Protein AF-A0A2N0QD27-F1 (afdb_monomer)

Foldseek 3Di:
DVVCVVPHPAAEWAWPDWDQALPDPNSHGDTDTDDDDFDQQVVVCVVVPHPPAVCCVVVVVVPDPPPVDPPPPAPDPVRVVVVVVVVVVCVVPDDPDDFPFDKDQQQPDSRQWGDDPDIHGYDSPRIDTDGVVVVVCPPVRD

Solvent-accessible surface area (backbone atoms only — not comparable to full-atom values): 8828 Å² total; per-residue (Å²): 104,69,67,52,57,74,74,44,92,61,43,57,61,56,75,78,49,72,42,88,49,53,85,53,98,83,54,50,56,50,74,42,58,51,86,77,79,54,42,38,41,60,63,46,47,72,73,69,50,81,69,60,49,65,60,47,68,60,50,56,69,73,72,54,97,67,73,86,71,72,81,60,102,44,99,39,74,68,51,49,53,50,53,50,53,52,50,53,49,45,55,73,73,52,77,80,72,74,81,67,71,38,86,40,50,67,52,72,46,51,74,30,29,30,46,49,102,54,73,32,52,52,71,63,57,71,46,44,77,38,47,71,73,60,54,72,59,55,58,77,91,108

Structure (mmCIF, N/CA/C/O backbone):
data_AF-A0A2N0QD27-F1
#
_entry.id   AF-A0A2N0QD27-F1
#
loop_
_atom_site.group_PDB
_atom_site.id
_atom_site.type_symbol
_atom_site.label_atom_id
_atom_site.label_alt_id
_atom_site.label_comp_id
_atom_site.label_asym_id
_atom_site.label_entity_id
_atom_site.label_seq_id
_atom_site.pdbx_PDB_ins_code
_atom_site.Cartn_x
_atom_site.Cartn_y
_atom_site.Cartn_z
_atom_site.occupancy
_atom_site.B_iso_or_equiv
_atom_site.auth_seq_id
_atom_site.auth_comp_id
_atom_site.auth_asym_id
_atom_site.auth_atom_id
_atom_site.pdbx_PDB_model_num
ATOM 1 N N . MET A 1 1 ? 7.777 -1.233 -2.189 1.00 88.44 1 MET A N 1
ATOM 2 C CA . MET A 1 1 ? 6.901 -2.199 -1.474 1.00 88.44 1 MET A CA 1
ATOM 3 C C . MET A 1 1 ? 7.631 -3.432 -0.919 1.00 88.44 1 MET A C 1
ATOM 5 O O . MET A 1 1 ? 7.181 -3.958 0.089 1.00 88.44 1 MET A O 1
ATOM 9 N N . LYS A 1 2 ? 8.786 -3.859 -1.469 1.00 90.50 2 LYS A N 1
ATOM 10 C CA . LYS A 1 2 ? 9.563 -5.026 -0.982 1.00 90.50 2 LYS A CA 1
ATOM 11 C C . LYS A 1 2 ? 9.813 -5.056 0.535 1.00 90.50 2 LYS A C 1
ATOM 13 O O . LYS A 1 2 ? 9.625 -6.093 1.159 1.00 90.50 2 LYS A O 1
ATOM 18 N N . TYR A 1 3 ? 10.171 -3.918 1.134 1.00 90.06 3 TYR A N 1
ATOM 19 C CA . TYR A 1 3 ? 10.370 -3.815 2.585 1.00 90.06 3 TYR A CA 1
ATOM 20 C C . TYR A 1 3 ? 9.113 -4.199 3.382 1.00 90.06 3 TYR A C 1
ATOM 22 O O . TYR A 1 3 ? 9.213 -4.949 4.348 1.00 90.06 3 TYR A O 1
ATOM 30 N N . VAL A 1 4 ? 7.932 -3.736 2.960 1.00 90.38 4 VAL A N 1
ATOM 31 C CA . VAL A 1 4 ? 6.655 -4.038 3.629 1.00 90.38 4 VAL A CA 1
ATOM 32 C C . VAL A 1 4 ? 6.369 -5.535 3.576 1.00 90.38 4 VAL A C 1
ATOM 34 O O . VAL A 1 4 ? 6.105 -6.133 4.616 1.00 90.38 4 VAL A O 1
ATOM 37 N N . ALA A 1 5 ? 6.502 -6.144 2.394 1.00 91.31 5 ALA A N 1
ATOM 38 C CA . ALA A 1 5 ? 6.259 -7.572 2.192 1.00 91.31 5 ALA A CA 1
ATOM 39 C C . ALA A 1 5 ? 7.204 -8.463 3.022 1.00 91.31 5 ALA A C 1
ATOM 41 O O . ALA A 1 5 ? 6.820 -9.539 3.460 1.00 91.31 5 ALA A O 1
ATOM 42 N N . GLN A 1 6 ? 8.444 -8.017 3.248 1.00 92.88 6 GLN A N 1
ATOM 43 C CA . GLN A 1 6 ? 9.450 -8.774 4.002 1.00 92.88 6 GLN A CA 1
ATOM 44 C C . GLN A 1 6 ? 9.342 -8.616 5.522 1.00 92.88 6 GLN A C 1
ATOM 46 O O . GLN A 1 6 ? 9.833 -9.473 6.252 1.00 92.88 6 GLN A O 1
ATOM 51 N N . ASN A 1 7 ? 8.753 -7.520 6.006 1.00 89.44 7 ASN A N 1
ATOM 52 C CA . ASN A 1 7 ? 8.766 -7.163 7.430 1.00 89.44 7 ASN A CA 1
ATOM 53 C C . ASN A 1 7 ? 7.369 -7.136 8.064 1.00 89.44 7 ASN A C 1
ATOM 55 O O . ASN A 1 7 ? 7.239 -6.837 9.250 1.00 89.44 7 ASN A O 1
ATOM 59 N N . THR A 1 8 ? 6.319 -7.420 7.295 1.00 86.00 8 THR A N 1
ATOM 60 C CA . THR A 1 8 ? 4.933 -7.424 7.770 1.00 86.00 8 THR A CA 1
ATOM 61 C C . THR A 1 8 ? 4.144 -8.542 7.093 1.00 86.00 8 THR A C 1
ATOM 63 O O . THR A 1 8 ? 4.557 -9.072 6.067 1.00 86.00 8 THR A O 1
ATOM 66 N N . SER A 1 9 ? 2.977 -8.873 7.641 1.00 86.94 9 SER A N 1
ATOM 67 C CA . SER A 1 9 ? 1.987 -9.737 6.987 1.00 86.94 9 SER A CA 1
ATOM 68 C C . SER A 1 9 ? 1.029 -8.969 6.063 1.00 86.94 9 SER A C 1
ATOM 70 O O . SER A 1 9 ? 0.079 -9.558 5.549 1.00 86.94 9 SER A O 1
ATOM 72 N N . ILE A 1 10 ? 1.237 -7.660 5.868 1.00 87.12 10 ILE A N 1
ATOM 73 C CA . ILE A 1 10 ? 0.379 -6.830 5.018 1.00 87.12 10 ILE A CA 1
ATOM 74 C C . ILE A 1 10 ? 0.535 -7.281 3.568 1.00 87.12 10 ILE A C 1
ATOM 76 O O . ILE A 1 10 ? 1.644 -7.324 3.029 1.00 87.12 10 ILE A O 1
ATOM 80 N N . ARG A 1 11 ? -0.593 -7.563 2.913 1.00 91.44 11 ARG A N 1
ATOM 81 C CA . ARG A 1 11 ? -0.612 -7.899 1.496 1.00 91.44 11 ARG A CA 1
ATOM 82 C C . ARG A 1 11 ? -0.393 -6.645 0.649 1.00 91.44 11 ARG A C 1
ATOM 84 O O . ARG A 1 11 ? -1.217 -5.734 0.653 1.00 91.44 11 ARG A O 1
ATOM 91 N N . VAL A 1 12 ? 0.715 -6.630 -0.087 1.00 94.38 12 VAL A N 1
ATOM 92 C CA . VAL A 1 12 ? 1.088 -5.588 -1.059 1.00 94.38 12 VAL A CA 1
ATOM 93 C C . VAL A 1 12 ? 1.447 -6.237 -2.401 1.00 94.38 12 VAL A C 1
ATOM 95 O O . VAL A 1 12 ? 1.852 -7.402 -2.378 1.00 94.38 12 VAL A O 1
ATOM 98 N N . PRO A 1 13 ? 1.322 -5.538 -3.544 1.00 94.81 13 PRO A N 1
ATOM 99 C CA . PRO A 1 13 ? 1.688 -6.082 -4.851 1.00 94.81 13 PRO A CA 1
ATOM 100 C C . PRO A 1 13 ? 3.161 -6.495 -4.930 1.00 94.81 13 PRO A C 1
ATOM 102 O O . PRO A 1 13 ? 4.046 -5.767 -4.462 1.00 94.81 13 PRO A O 1
ATOM 105 N N . GLU A 1 14 ? 3.437 -7.633 -5.569 1.00 95.31 14 GLU A N 1
ATOM 106 C CA . GLU A 1 14 ? 4.788 -7.944 -6.037 1.00 95.31 14 GLU A CA 1
ATOM 107 C C . GLU A 1 14 ? 5.171 -6.995 -7.180 1.00 95.31 14 GLU A C 1
ATOM 109 O O . GLU A 1 14 ? 4.359 -6.715 -8.056 1.00 95.31 14 GLU A O 1
ATOM 114 N N . VAL A 1 15 ? 6.398 -6.471 -7.173 1.00 95.19 15 VAL A N 1
ATOM 115 C CA . VAL A 1 15 ? 6.903 -5.613 -8.255 1.00 95.19 15 VAL A CA 1
ATOM 116 C C . VAL A 1 15 ? 7.701 -6.485 -9.214 1.00 95.19 15 VAL A C 1
ATOM 118 O O . VAL A 1 15 ? 8.705 -7.062 -8.799 1.00 95.19 15 VAL A O 1
ATOM 121 N N . TYR A 1 16 ? 7.259 -6.569 -10.468 1.00 95.81 16 TYR A N 1
ATOM 122 C CA . TYR A 1 16 ? 7.917 -7.353 -11.514 1.00 95.81 16 TYR A CA 1
ATOM 123 C C . TYR A 1 16 ? 9.042 -6.567 -12.183 1.00 95.81 16 TYR A C 1
ATOM 125 O O . TYR A 1 16 ? 10.124 -7.110 -12.385 1.00 95.81 16 TYR A O 1
ATOM 133 N N . ASP A 1 17 ? 8.796 -5.292 -12.490 1.00 95.75 17 ASP A N 1
ATOM 134 C CA . ASP A 1 17 ? 9.784 -4.389 -13.080 1.00 95.75 17 ASP A CA 1
ATOM 135 C C . ASP A 1 17 ? 9.410 -2.927 -12.803 1.00 95.75 17 ASP A C 1
ATOM 137 O O . ASP A 1 17 ? 8.253 -2.627 -12.501 1.00 95.75 17 ASP A O 1
ATOM 141 N N . TRP A 1 18 ? 10.366 -2.008 -12.871 1.00 95.00 18 TRP A N 1
ATOM 142 C CA . TRP A 1 18 ? 10.110 -0.573 -12.757 1.00 95.00 18 TRP A CA 1
ATOM 143 C C . TRP A 1 18 ? 11.278 0.246 -13.306 1.00 95.00 18 TRP A C 1
ATOM 145 O O . TRP A 1 18 ? 12.437 -0.141 -13.178 1.00 95.00 18 TRP A O 1
ATOM 155 N N . ASP A 1 19 ? 10.967 1.425 -13.837 1.00 96.56 19 ASP A N 1
ATOM 156 C CA . ASP A 1 19 ? 11.955 2.438 -14.195 1.00 96.56 19 ASP A CA 1
ATOM 157 C C . ASP A 1 19 ? 11.401 3.827 -13.859 1.00 96.56 19 ASP A C 1
ATOM 159 O O . ASP A 1 19 ? 10.294 4.184 -14.264 1.00 96.56 19 ASP A O 1
ATOM 163 N N . SER A 1 20 ? 12.152 4.613 -13.091 1.00 94.44 20 SER A N 1
ATOM 164 C CA . SER A 1 20 ? 11.777 5.984 -12.734 1.00 94.44 20 SER A CA 1
ATOM 165 C C . SER A 1 20 ? 12.187 7.024 -13.776 1.00 94.44 20 SER A C 1
ATOM 167 O O . SER A 1 20 ? 11.748 8.169 -13.687 1.00 94.44 20 SER A O 1
ATOM 169 N N . GLU A 1 21 ? 13.027 6.655 -14.740 1.00 95.06 21 GLU A N 1
ATOM 170 C CA . GLU A 1 21 ? 13.541 7.544 -15.772 1.00 95.06 21 GLU A CA 1
ATOM 171 C C . GLU A 1 21 ? 12.703 7.461 -17.051 1.00 95.06 21 GLU A C 1
ATOM 173 O O . GLU A 1 21 ? 12.062 6.461 -17.355 1.00 95.06 21 GLU A O 1
ATOM 178 N N . ALA A 1 22 ? 12.751 8.513 -17.870 1.00 93.88 22 ALA A N 1
ATOM 179 C CA . ALA A 1 22 ? 12.164 8.501 -19.216 1.00 93.88 22 ALA A CA 1
ATOM 180 C C . ALA A 1 22 ? 13.131 7.943 -20.284 1.00 93.88 22 ALA A C 1
ATOM 182 O O . ALA A 1 22 ? 12.868 8.026 -21.484 1.00 93.88 22 ALA A O 1
ATOM 183 N N . GLN A 1 23 ? 14.278 7.401 -19.862 1.00 95.31 23 GLN A N 1
ATOM 184 C CA . GLN A 1 23 ? 15.347 6.911 -20.739 1.00 95.31 23 GLN A CA 1
ATOM 185 C C . GLN A 1 23 ? 15.214 5.413 -21.071 1.00 95.31 23 GLN A C 1
ATOM 187 O O . GLN A 1 23 ? 16.136 4.832 -21.633 1.00 95.31 23 GLN A O 1
ATOM 192 N N . ASN A 1 24 ? 14.062 4.800 -20.795 1.00 93.00 24 ASN A N 1
ATOM 193 C CA . ASN A 1 24 ? 13.727 3.436 -21.215 1.00 93.00 24 ASN A CA 1
ATOM 194 C C . ASN A 1 24 ? 13.151 3.362 -22.639 1.00 93.00 24 ASN A C 1
ATOM 196 O O . ASN A 1 24 ? 12.975 4.373 -23.328 1.00 93.00 24 ASN A O 1
ATOM 200 N N . ASP A 1 25 ? 12.847 2.147 -23.092 1.00 95.56 25 ASP A N 1
ATOM 201 C CA . ASP A 1 25 ? 12.307 1.870 -24.426 1.00 95.56 25 ASP A CA 1
ATOM 202 C C . ASP A 1 25 ? 10.913 2.474 -24.659 1.00 95.56 25 ASP A C 1
ATOM 204 O O . ASP A 1 2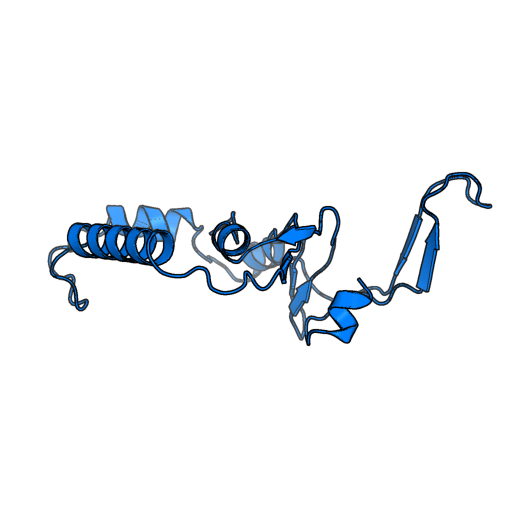5 ? 10.594 2.849 -25.787 1.00 95.56 25 ASP A O 1
ATOM 208 N N . ILE A 1 26 ? 10.112 2.647 -23.600 1.00 94.81 26 ILE A N 1
ATOM 209 C CA . ILE A 1 26 ? 8.752 3.209 -23.673 1.00 94.81 26 ILE A CA 1
ATOM 210 C C . ILE A 1 26 ? 8.698 4.728 -23.439 1.00 94.81 26 ILE A C 1
ATOM 212 O O . ILE A 1 26 ? 7.634 5.332 -23.562 1.00 94.81 26 ILE A O 1
ATOM 216 N N . LYS A 1 27 ? 9.845 5.356 -23.145 1.00 96.75 27 LYS A N 1
ATOM 217 C CA . LYS A 1 27 ? 10.034 6.808 -22.968 1.00 96.75 27 LYS A CA 1
ATOM 218 C C . LYS A 1 27 ? 9.177 7.445 -21.867 1.00 96.75 27 LYS A C 1
ATOM 220 O O . LYS A 1 27 ? 8.930 8.650 -21.900 1.00 96.75 27 LYS A O 1
ATOM 225 N N . ILE A 1 28 ? 8.750 6.661 -20.878 1.00 96.12 28 ILE A N 1
ATOM 226 C CA . ILE A 1 28 ? 7.967 7.134 -19.731 1.00 96.12 28 ILE A CA 1
ATOM 227 C C . ILE A 1 28 ? 8.334 6.337 -18.469 1.00 96.12 28 ILE A C 1
ATOM 229 O O . ILE A 1 28 ? 8.584 5.134 -18.579 1.00 96.12 28 ILE A O 1
ATOM 233 N N . PRO A 1 29 ? 8.374 6.962 -17.277 1.00 96.44 29 PRO A N 1
ATOM 234 C CA . PRO A 1 29 ? 8.514 6.231 -16.023 1.00 96.44 29 PRO A CA 1
ATOM 235 C C . PRO A 1 29 ? 7.364 5.244 -15.817 1.00 96.44 29 PRO A C 1
ATOM 237 O O . PRO A 1 29 ? 6.208 5.555 -16.116 1.00 96.44 29 PRO A O 1
ATOM 240 N N . TYR A 1 30 ? 7.665 4.066 -15.281 1.00 95.06 30 TYR A N 1
ATOM 241 C CA . TYR A 1 30 ? 6.677 3.022 -15.054 1.00 95.06 30 TYR A CA 1
ATOM 242 C C . TYR A 1 30 ? 7.012 2.149 -13.847 1.00 95.06 30 TYR A C 1
ATOM 244 O O . TYR A 1 30 ? 8.146 2.055 -13.381 1.00 95.06 30 TYR A O 1
ATOM 252 N N . ILE A 1 31 ? 5.986 1.454 -13.373 1.00 95.19 31 ILE A N 1
ATOM 253 C CA . ILE A 1 31 ? 6.110 0.332 -12.456 1.00 95.19 31 ILE A CA 1
ATOM 254 C C . ILE A 1 31 ? 5.131 -0.747 -12.906 1.00 95.19 31 ILE A C 1
ATOM 256 O O . ILE A 1 31 ? 3.938 -0.496 -13.075 1.00 95.19 31 ILE A O 1
ATOM 260 N N . LEU A 1 32 ? 5.651 -1.946 -13.124 1.00 95.19 32 LEU A N 1
ATOM 261 C CA . LEU A 1 32 ? 4.889 -3.140 -13.431 1.00 95.19 32 LEU A CA 1
ATOM 262 C C . LEU A 1 32 ? 4.804 -3.990 -12.166 1.00 95.19 32 LEU A C 1
ATOM 264 O O . LEU A 1 32 ? 5.816 -4.384 -11.585 1.00 95.19 32 LEU A O 1
ATOM 268 N N . MET A 1 33 ? 3.584 -4.269 -11.729 1.00 96.50 33 MET A N 1
ATOM 269 C CA . MET A 1 33 ? 3.330 -4.968 -10.477 1.00 96.50 33 MET A CA 1
ATOM 270 C C . MET A 1 33 ? 2.157 -5.935 -10.608 1.00 96.50 33 MET A C 1
ATOM 272 O O . MET A 1 33 ? 1.347 -5.836 -11.529 1.00 96.50 33 MET A O 1
ATOM 276 N N . GLU A 1 34 ? 2.078 -6.862 -9.664 1.00 96.31 34 GLU A N 1
ATOM 277 C CA . GLU A 1 34 ? 0.994 -7.818 -9.532 1.00 96.31 34 GLU A CA 1
ATOM 278 C C . GLU A 1 34 ? -0.369 -7.124 -9.436 1.00 96.31 34 GLU A C 1
ATOM 280 O O . GLU A 1 34 ? -0.564 -6.176 -8.670 1.00 96.31 34 GLU A O 1
ATOM 285 N N . TYR A 1 35 ? -1.344 -7.654 -10.169 1.00 94.88 35 TYR A N 1
ATOM 286 C CA . TYR A 1 35 ? -2.737 -7.282 -9.984 1.00 94.88 35 TYR A CA 1
ATOM 287 C C . TYR A 1 35 ? -3.296 -7.944 -8.721 1.00 94.88 35 TYR A C 1
ATOM 289 O O . TYR A 1 35 ? -3.376 -9.170 -8.634 1.00 94.88 35 TYR A O 1
ATOM 297 N N . LEU A 1 36 ? -3.726 -7.131 -7.757 1.00 93.00 36 LEU A N 1
ATOM 298 C CA . LEU A 1 36 ? -4.419 -7.624 -6.572 1.00 93.00 36 LEU A CA 1
ATOM 299 C C . LEU A 1 36 ? -5.935 -7.604 -6.795 1.00 93.00 36 LEU A C 1
ATOM 301 O O . LEU A 1 36 ? -6.483 -6.534 -7.067 1.00 93.00 36 LEU A O 1
ATOM 305 N N . PRO A 1 37 ? -6.632 -8.748 -6.659 1.00 92.00 37 PRO A N 1
ATOM 306 C C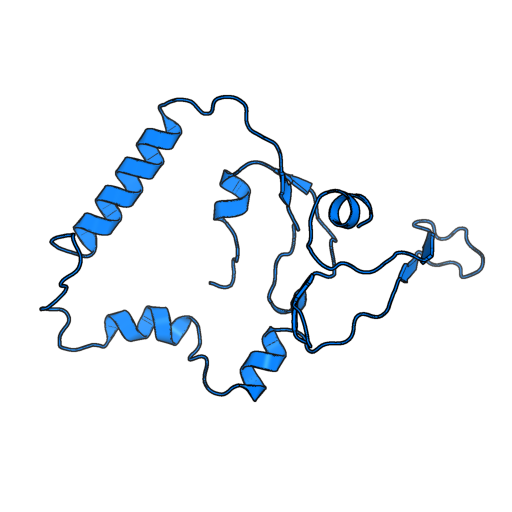A . PRO A 1 37 ? -8.081 -8.782 -6.777 1.00 92.00 37 PRO A CA 1
ATOM 307 C C . PRO A 1 37 ? -8.736 -8.132 -5.552 1.00 92.00 37 PRO A C 1
ATOM 309 O O . PRO A 1 37 ? -8.297 -8.329 -4.418 1.00 92.00 37 PRO A O 1
ATOM 312 N N . GLY A 1 38 ? -9.824 -7.402 -5.776 1.00 90.00 38 GLY A N 1
ATOM 313 C CA . GLY A 1 38 ? -10.626 -6.792 -4.720 1.00 90.00 38 GLY A CA 1
ATOM 314 C C . GLY A 1 38 ? -11.304 -5.504 -5.174 1.00 90.00 38 GLY A C 1
ATOM 315 O O . GLY A 1 38 ? -11.009 -4.967 -6.243 1.00 90.00 38 GLY A O 1
ATOM 316 N N . THR A 1 39 ? -12.199 -5.007 -4.331 1.00 90.19 39 THR A N 1
ATOM 317 C CA . THR A 1 39 ? -12.897 -3.731 -4.500 1.00 90.19 39 THR A CA 1
ATOM 318 C C . THR A 1 39 ? -12.271 -2.702 -3.565 1.00 90.19 39 THR A C 1
ATOM 320 O O . THR A 1 39 ? -11.955 -3.018 -2.421 1.00 90.19 39 THR A O 1
ATOM 323 N N . GLN A 1 40 ? -12.064 -1.469 -4.029 1.00 87.50 40 GLN A N 1
ATOM 324 C CA . GLN A 1 40 ? -11.592 -0.386 -3.156 1.00 87.50 40 GLN A CA 1
ATOM 325 C C . GLN A 1 40 ? -12.574 -0.178 -1.999 1.00 87.50 40 GLN A C 1
ATOM 327 O O . GLN A 1 40 ? -13.784 -0.174 -2.230 1.00 87.50 40 GLN A O 1
ATOM 332 N N . LEU A 1 41 ? -12.072 0.011 -0.777 1.00 84.12 41 LEU A N 1
ATOM 333 C CA . LEU A 1 41 ? -12.905 0.073 0.426 1.00 84.12 41 LEU A CA 1
ATOM 334 C C . LEU A 1 41 ? -13.998 1.144 0.316 1.00 84.12 41 LEU A C 1
ATOM 336 O O . LEU A 1 41 ? -15.141 0.856 0.660 1.00 84.12 41 LEU A O 1
ATOM 340 N N . HIS A 1 42 ? -13.692 2.315 -0.255 1.00 78.25 42 HIS A N 1
ATOM 341 C CA . HIS A 1 42 ? -14.699 3.367 -0.438 1.00 78.25 42 HIS A CA 1
ATOM 342 C C . HIS A 1 42 ? -15.892 2.925 -1.298 1.00 78.25 42 HIS A C 1
ATOM 344 O O . HIS A 1 42 ? -17.019 3.319 -1.030 1.00 78.25 42 HIS A O 1
ATOM 350 N N . LYS A 1 43 ? -15.669 2.065 -2.301 1.00 80.25 43 LYS A N 1
ATOM 351 C CA . LYS A 1 43 ? -16.740 1.526 -3.159 1.00 80.25 43 LYS A CA 1
ATO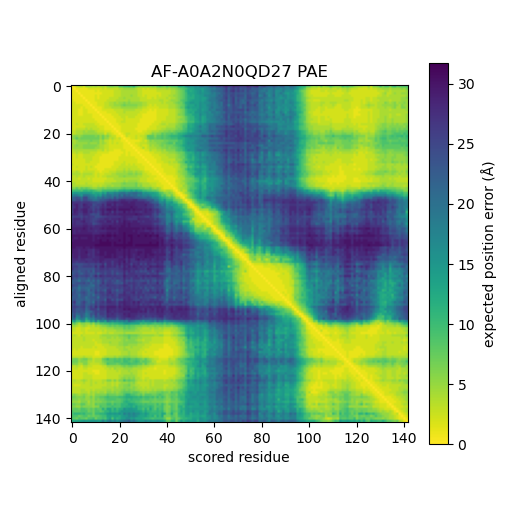M 352 C C . LYS A 1 43 ? -17.512 0.416 -2.462 1.00 80.25 43 LYS A C 1
ATOM 354 O O . LYS A 1 43 ? -18.704 0.254 -2.689 1.00 80.25 43 LYS A O 1
ATOM 359 N N . ALA A 1 44 ? -16.842 -0.347 -1.599 1.00 77.00 44 ALA A N 1
ATOM 360 C CA . ALA A 1 44 ? -17.504 -1.369 -0.799 1.00 77.00 44 ALA A CA 1
ATOM 361 C C . ALA A 1 44 ? -18.504 -0.749 0.195 1.00 77.00 44 ALA A C 1
ATOM 363 O O . ALA A 1 44 ? -19.504 -1.387 0.517 1.00 77.00 44 ALA A O 1
ATOM 364 N N . TYR A 1 45 ? -18.294 0.496 0.646 1.00 65.69 45 TYR A N 1
ATOM 365 C CA . TYR A 1 45 ? -19.282 1.207 1.466 1.00 65.69 45 TYR A CA 1
ATOM 366 C C . TYR A 1 45 ? -20.638 1.359 0.771 1.00 65.69 45 TYR A C 1
ATOM 368 O O . TYR A 1 45 ? -21.670 1.206 1.429 1.00 65.69 45 TYR A O 1
ATOM 376 N N . ASP A 1 46 ? -20.641 1.574 -0.546 1.00 59.78 46 ASP A N 1
ATOM 377 C CA . ASP A 1 46 ? -21.869 1.696 -1.334 1.00 59.78 46 ASP A CA 1
ATOM 378 C C . ASP A 1 46 ? -22.626 0.359 -1.433 1.00 59.78 46 ASP A C 1
ATOM 380 O O . ASP A 1 46 ? -23.857 0.337 -1.452 1.00 59.78 46 ASP A O 1
ATOM 384 N N . GLU A 1 47 ? -21.902 -0.767 -1.454 1.00 55.66 47 GLU A N 1
ATOM 385 C CA . GLU A 1 47 ? -22.470 -2.118 -1.580 1.00 55.66 47 GLU A CA 1
ATOM 386 C C . GLU A 1 47 ? -22.950 -2.705 -0.246 1.00 55.66 47 GLU A C 1
ATOM 388 O O . GLU A 1 47 ? -23.917 -3.468 -0.212 1.00 55.66 47 GLU A O 1
ATOM 393 N N . ILE A 1 48 ? -22.290 -2.363 0.864 1.00 55.19 48 ILE A N 1
ATOM 394 C CA . ILE A 1 48 ? -22.598 -2.928 2.185 1.00 55.19 48 ILE A CA 1
ATOM 395 C C . ILE A 1 48 ? -23.878 -2.307 2.778 1.00 55.19 48 ILE A C 1
ATOM 397 O O . ILE A 1 48 ? -24.545 -2.952 3.589 1.00 55.19 48 ILE A O 1
ATOM 401 N N . GLY A 1 49 ? -24.283 -1.108 2.336 1.00 47.12 49 GLY A N 1
ATOM 402 C CA . GLY A 1 49 ? -25.454 -0.403 2.865 1.00 47.12 49 GLY A CA 1
ATOM 403 C C . GLY A 1 49 ? -25.297 -0.020 4.345 1.00 47.12 49 GLY A C 1
ATOM 404 O O . GLY A 1 49 ? -24.493 -0.591 5.078 1.00 47.12 49 GLY A O 1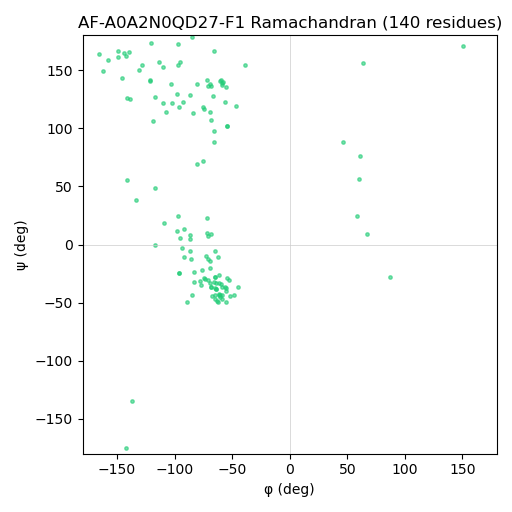
ATOM 405 N N . PRO A 1 50 ? -26.031 1.007 4.801 1.00 42.88 50 PRO A N 1
ATOM 406 C CA . PRO A 1 50 ? -25.362 2.195 5.300 1.00 42.88 50 PRO A CA 1
ATOM 407 C C . PRO A 1 50 ? -24.348 1.830 6.398 1.00 42.88 50 PRO A C 1
ATOM 409 O O . PRO A 1 50 ? -24.691 1.691 7.576 1.00 42.88 50 PRO A O 1
ATOM 412 N N . ILE A 1 51 ? -23.064 1.793 6.039 1.00 45.94 51 ILE A N 1
ATOM 413 C CA . ILE A 1 51 ? -22.087 2.337 6.972 1.00 45.94 51 ILE A CA 1
ATOM 414 C C . ILE A 1 51 ? -22.444 3.808 6.974 1.00 45.94 51 ILE A C 1
ATOM 416 O O . ILE A 1 51 ? -22.060 4.573 6.094 1.00 45.94 51 ILE A O 1
ATOM 420 N N . MET A 1 52 ? -23.371 4.129 7.876 1.00 41.53 52 MET A N 1
ATOM 421 C CA . MET A 1 52 ? -23.829 5.473 8.112 1.00 41.53 52 MET A CA 1
ATOM 422 C C . MET A 1 52 ? -22.550 6.284 8.210 1.00 41.53 52 MET A C 1
ATOM 424 O O . MET A 1 52 ? -21.672 5.904 8.990 1.00 41.53 52 MET A O 1
ATOM 428 N N . SER A 1 53 ? -22.406 7.257 7.311 1.00 47.00 53 SER A N 1
ATOM 429 C CA . SER A 1 53 ? -21.183 8.034 7.115 1.00 47.00 53 SER A CA 1
ATOM 430 C C . SER A 1 53 ? -20.513 8.351 8.454 1.00 47.00 53 SER A C 1
ATOM 432 O O . SER A 1 53 ? -21.194 8.431 9.475 1.00 47.00 53 SER A O 1
ATOM 434 N N . GLN A 1 54 ? -19.200 8.581 8.509 1.00 45.72 54 GLN A N 1
ATOM 435 C CA . GLN A 1 54 ? -18.577 9.051 9.763 1.00 45.72 54 GLN A CA 1
ATOM 436 C C . GLN A 1 54 ? -19.376 10.182 10.427 1.00 45.72 54 GLN A C 1
ATOM 438 O O . GLN A 1 54 ? -19.504 10.206 11.650 1.00 45.72 54 GLN A O 1
ATOM 443 N N . LEU A 1 55 ? -19.968 11.069 9.614 1.00 40.69 55 LEU A N 1
ATOM 444 C CA . LEU A 1 55 ? -20.922 12.084 10.051 1.00 40.69 55 LEU A CA 1
ATOM 445 C C . LEU A 1 55 ? -22.059 11.479 10.875 1.00 40.69 55 LEU A C 1
ATOM 447 O O . LEU A 1 55 ? -22.301 11.956 11.957 1.00 40.69 55 LEU A O 1
ATOM 451 N N . PHE A 1 56 ? -22.668 10.360 10.520 1.00 43.31 56 PHE A N 1
ATOM 452 C CA . PHE A 1 56 ? -23.647 9.685 11.374 1.00 43.31 56 PHE A CA 1
ATOM 453 C C . PHE A 1 56 ? -23.092 9.111 12.692 1.00 43.31 56 PHE A C 1
ATOM 455 O O . PHE A 1 56 ? -23.801 9.103 13.695 1.00 43.31 56 PHE A O 1
ATOM 462 N N . TYR A 1 57 ? -21.837 8.654 12.750 1.00 45.75 57 TYR A N 1
ATOM 463 C CA . TYR A 1 57 ? -21.212 8.233 14.019 1.00 45.75 57 TYR A CA 1
ATOM 464 C C . TYR A 1 57 ? -20.830 9.427 14.919 1.00 45.75 57 TYR A C 1
ATOM 466 O O . TYR A 1 57 ? -20.813 9.306 16.152 1.00 45.75 57 TYR A O 1
ATOM 474 N N . ILE A 1 58 ? -20.530 10.580 14.312 1.00 44.94 58 ILE A N 1
ATOM 475 C CA . ILE A 1 58 ? -20.115 11.824 14.975 1.00 44.94 58 ILE A CA 1
ATOM 476 C C . ILE A 1 58 ? -21.337 12.693 15.344 1.00 44.94 58 ILE A C 1
ATOM 478 O O . ILE A 1 58 ? -21.479 13.106 16.495 1.00 44.94 58 ILE A O 1
ATOM 482 N N . GLU A 1 59 ? -22.249 12.920 14.403 1.00 45.59 59 GLU A N 1
ATOM 483 C CA . GLU A 1 59 ? -23.518 13.660 14.503 1.00 45.59 59 GLU A CA 1
ATOM 484 C C . GLU A 1 59 ? -24.612 12.842 15.193 1.00 45.59 59 GLU A C 1
ATOM 486 O O . GLU A 1 59 ? -25.340 13.382 16.023 1.00 45.59 59 GLU A O 1
ATOM 491 N N . GLY A 1 60 ? -24.656 11.518 15.007 1.00 45.81 60 GLY A N 1
ATOM 492 C CA . GLY A 1 60 ? -25.550 10.632 15.764 1.00 45.81 60 GLY A CA 1
ATOM 493 C C . GLY A 1 60 ? -25.237 10.577 17.264 1.00 45.81 60 GLY A C 1
ATOM 494 O O . GLY A 1 60 ? -25.994 9.988 18.025 1.00 45.81 60 GLY A O 1
ATOM 495 N N . LYS A 1 61 ? -24.150 11.212 17.731 1.00 46.38 61 LYS A N 1
ATOM 496 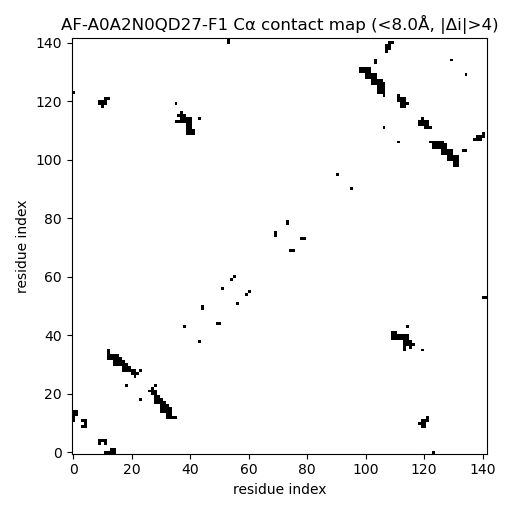C CA . LYS A 1 61 ? -23.874 11.471 19.158 1.00 46.38 61 LYS A CA 1
ATOM 497 C C . LYS A 1 61 ? -24.394 12.816 19.667 1.00 46.38 61 LYS A C 1
ATOM 499 O O . LYS A 1 61 ? -24.351 13.020 20.889 1.00 46.38 61 LYS A O 1
ATOM 504 N N . ASN A 1 62 ? -24.823 13.700 18.772 1.00 44.34 62 ASN A N 1
ATOM 505 C CA . ASN A 1 62 ? -25.371 15.015 19.089 1.00 44.34 62 ASN A CA 1
ATOM 506 C C . ASN A 1 62 ? -26.908 15.001 19.133 1.00 44.34 62 ASN A C 1
ATOM 508 O O . ASN A 1 62 ? -27.466 15.759 19.918 1.00 44.34 62 ASN A O 1
ATOM 512 N N . ASP A 1 63 ? -27.562 14.064 18.435 1.00 46.19 63 ASP A N 1
ATOM 513 C CA . ASP A 1 63 ? -29.032 14.000 18.348 1.00 46.19 63 ASP A CA 1
ATOM 514 C C . ASP A 1 63 ? -29.698 12.837 19.107 1.00 46.19 63 ASP A C 1
ATOM 516 O O . ASP A 1 63 ? -30.864 12.534 18.868 1.00 46.19 63 ASP A O 1
ATOM 520 N N . ILE A 1 64 ? -29.029 12.187 20.070 1.00 43.72 64 ILE A N 1
ATOM 521 C CA . ILE A 1 64 ? -29.720 11.237 20.968 1.00 43.72 64 ILE A CA 1
ATOM 522 C C . ILE A 1 64 ? -30.355 12.035 22.118 1.00 43.72 64 ILE A C 1
ATOM 524 O O . ILE A 1 64 ? -29.620 12.513 22.986 1.00 43.72 64 ILE A O 1
ATOM 528 N N . PRO A 1 65 ? -31.694 12.118 22.241 1.00 40.66 65 PRO A N 1
ATOM 529 C CA . PRO A 1 65 ? -32.345 12.922 23.282 1.00 40.66 65 PRO A CA 1
ATOM 530 C C . PRO A 1 65 ? -32.206 12.351 24.708 1.00 40.66 65 PRO A C 1
ATOM 532 O O . PRO A 1 65 ? -32.820 12.862 25.634 1.00 40.66 65 PRO A O 1
ATOM 535 N N . ASN A 1 66 ? -31.402 11.298 24.912 1.00 45.00 66 ASN A N 1
ATOM 536 C CA . ASN A 1 66 ? -31.263 10.566 26.178 1.00 45.00 66 ASN A CA 1
ATOM 537 C C . ASN A 1 66 ? -29.794 10.293 26.578 1.00 45.00 66 ASN A C 1
ATOM 539 O O . ASN A 1 66 ? -29.468 9.254 27.149 1.00 45.00 66 ASN A O 1
ATOM 543 N N . VAL A 1 67 ? -28.888 11.250 26.338 1.00 46.06 67 VAL A N 1
ATOM 544 C CA . VAL A 1 67 ? -27.467 11.215 26.782 1.00 46.06 67 VAL A CA 1
ATOM 545 C C . VAL A 1 67 ? -27.299 11.419 28.305 1.00 46.06 67 VAL A C 1
ATOM 547 O O . VAL A 1 67 ? -26.186 11.538 28.809 1.00 46.06 67 VAL A O 1
ATOM 550 N N . LEU A 1 68 ? -28.382 11.393 29.084 1.00 45.06 68 LEU A N 1
ATOM 551 C CA . LEU A 1 68 ? -28.315 11.426 30.550 1.00 45.06 68 LEU A CA 1
ATOM 552 C C . LEU A 1 68 ? -27.820 10.103 31.172 1.00 45.06 68 LEU A C 1
ATOM 554 O O . LEU A 1 68 ? -27.473 10.095 32.347 1.00 45.06 68 LEU A O 1
ATOM 558 N N . ASN A 1 69 ? -27.703 9.017 30.394 1.00 49.78 69 ASN A N 1
ATOM 559 C CA . ASN A 1 69 ? -27.305 7.690 30.886 1.00 49.78 69 ASN A CA 1
ATOM 560 C C . ASN A 1 69 ? -25.977 7.188 30.283 1.00 49.78 69 ASN A C 1
ATOM 562 O O . ASN A 1 69 ? -25.891 6.059 29.800 1.00 49.78 69 ASN A O 1
ATOM 566 N N . TYR A 1 70 ? -24.922 8.008 30.279 1.00 47.97 70 TYR A N 1
ATOM 567 C CA . TYR A 1 70 ? -23.573 7.500 29.997 1.00 47.97 70 TYR A CA 1
ATOM 568 C C . TYR A 1 70 ? -23.124 6.589 31.153 1.00 47.97 70 TYR A C 1
ATOM 570 O O . TYR A 1 70 ? -22.832 7.070 32.242 1.00 47.97 70 TYR A O 1
ATOM 578 N N . THR A 1 71 ? -23.081 5.275 30.920 1.00 49.84 71 THR A N 1
ATOM 579 C CA . THR A 1 71 ? -22.678 4.245 31.903 1.00 49.84 71 THR A CA 1
ATOM 580 C C . THR A 1 71 ? -21.220 3.795 31.749 1.00 49.84 71 THR A C 1
ATOM 582 O O . THR A 1 71 ? -20.804 2.796 32.334 1.00 49.84 71 THR A O 1
ATOM 585 N N . GLY A 1 72 ? -20.430 4.512 30.943 1.00 55.62 72 GLY A N 1
ATOM 586 C CA . GLY A 1 72 ? -18.993 4.269 30.831 1.00 55.62 72 GLY A CA 1
ATOM 587 C C . GLY A 1 72 ? -18.262 4.587 32.143 1.00 55.62 72 GLY A C 1
AT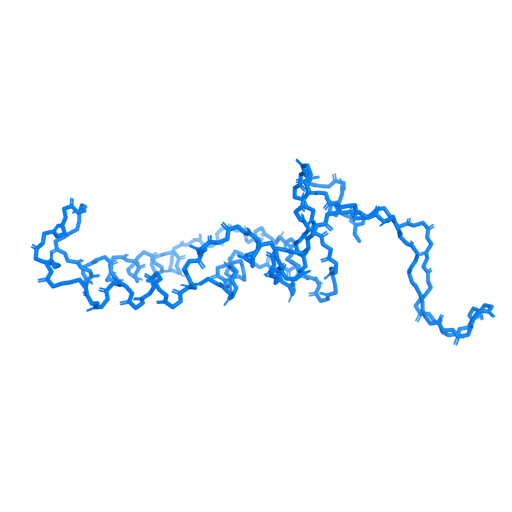OM 588 O O . GLY A 1 72 ? -18.810 5.269 33.004 1.00 55.62 72 GLY A O 1
ATOM 589 N N . PRO A 1 73 ? -17.000 4.160 32.307 1.00 57.78 73 PRO A N 1
ATOM 590 C CA . PRO A 1 73 ? -16.249 4.312 33.560 1.00 57.78 73 PRO A CA 1
ATOM 591 C C . PRO A 1 73 ? -15.880 5.769 33.916 1.00 57.78 73 PRO A C 1
ATOM 593 O O . PRO A 1 73 ? -15.097 5.996 34.833 1.00 57.78 73 PRO A O 1
ATOM 596 N N . PHE A 1 74 ? -16.415 6.754 33.192 1.00 58.03 74 PHE A N 1
ATOM 597 C CA . PHE A 1 74 ? -16.160 8.181 33.375 1.00 58.03 74 PHE A CA 1
ATOM 598 C C . PHE A 1 74 ? -17.488 8.896 33.648 1.00 58.03 74 PHE A C 1
ATOM 600 O O . PHE A 1 74 ? -18.491 8.598 33.011 1.00 58.03 74 PHE A O 1
ATOM 607 N N . GLY A 1 75 ? -17.517 9.874 34.550 1.00 59.16 75 GLY A N 1
ATOM 608 C CA . GLY A 1 75 ? -18.743 10.584 34.927 1.00 59.16 75 GLY A CA 1
ATOM 609 C C . GLY A 1 75 ? -19.297 11.518 33.845 1.00 59.16 75 GLY A C 1
ATOM 610 O O . GLY A 1 75 ? -20.423 11.995 33.963 1.00 59.16 75 GLY A O 1
ATOM 611 N N . SER A 1 76 ? -18.534 11.812 32.780 1.00 62.31 76 SER A N 1
ATOM 612 C CA . SER A 1 76 ? -19.004 12.578 31.613 1.00 62.31 76 SER A CA 1
ATOM 613 C C . SER A 1 76 ? -18.069 12.476 30.394 1.00 62.31 76 SER A C 1
ATOM 615 O O . SER A 1 76 ? -16.880 12.182 30.525 1.00 62.31 76 SER A O 1
ATOM 617 N N . LYS A 1 77 ? -18.559 12.852 29.196 1.00 50.56 77 LYS A N 1
ATOM 618 C CA . LYS A 1 77 ? -17.716 13.046 27.989 1.00 50.56 77 LYS A CA 1
ATOM 619 C C . LYS A 1 77 ? -16.574 14.052 28.233 1.00 50.56 77 LYS A C 1
ATOM 621 O O . LYS A 1 77 ? -15.461 13.855 27.755 1.00 50.56 77 LYS A O 1
ATOM 626 N N . ARG A 1 78 ? -16.827 15.120 29.002 1.00 53.66 78 ARG A N 1
ATOM 627 C CA . ARG A 1 78 ? -15.820 16.144 29.341 1.00 53.66 78 ARG A CA 1
ATOM 628 C C . ARG A 1 78 ? -14.687 15.562 30.183 1.00 53.66 78 ARG A C 1
ATOM 630 O O . ARG A 1 78 ? -13.535 15.948 30.004 1.00 53.66 78 ARG A O 1
ATOM 637 N N . GLU A 1 79 ? -15.016 14.653 31.092 1.00 61.59 79 GLU A N 1
ATOM 638 C CA . GLU A 1 79 ? -14.041 13.951 31.922 1.00 61.59 79 GLU A CA 1
ATOM 639 C C . GLU A 1 79 ? -13.170 13.008 31.091 1.00 61.59 79 GLU A C 1
ATOM 641 O O . GLU A 1 79 ? -11.947 13.065 31.204 1.00 61.59 79 GLU A O 1
ATOM 646 N N . LEU A 1 80 ? -13.774 12.238 30.180 1.00 56.12 80 LEU A N 1
ATOM 647 C CA . LEU A 1 80 ? -13.040 11.416 29.215 1.00 56.12 80 LEU A CA 1
ATOM 648 C C . LEU A 1 80 ? -12.054 12.260 28.388 1.00 56.12 80 LEU A C 1
ATOM 650 O O . LEU A 1 80 ? -10.871 11.929 28.326 1.00 56.12 80 LEU A O 1
ATOM 654 N N . CYS A 1 81 ? -12.501 13.381 27.808 1.00 52.09 81 CYS A N 1
ATOM 655 C CA . CYS A 1 81 ? -11.626 14.267 27.032 1.00 52.09 81 CYS A CA 1
ATOM 656 C C . CYS A 1 81 ? -10.476 14.834 27.875 1.00 52.09 81 CYS A C 1
ATOM 658 O O . CYS A 1 81 ? -9.331 14.832 27.427 1.00 52.09 81 CYS A O 1
ATOM 660 N N . LYS A 1 82 ? -10.747 15.275 29.112 1.00 56.28 82 LYS A N 1
ATOM 661 C CA . LYS A 1 82 ? -9.698 15.743 30.032 1.00 56.28 82 LYS A CA 1
ATOM 662 C C . LYS A 1 82 ? -8.681 14.644 30.336 1.00 56.28 82 LYS A C 1
ATOM 664 O O . LYS A 1 82 ? -7.485 14.899 30.250 1.00 56.28 82 LYS A O 1
ATOM 669 N N . LYS A 1 83 ? -9.139 13.420 30.620 1.00 62.34 83 LYS A N 1
ATOM 670 C CA . LYS A 1 83 ? -8.268 12.268 30.899 1.00 62.34 83 LYS A CA 1
ATOM 671 C C . LYS A 1 83 ? -7.414 11.871 29.701 1.00 62.34 83 LYS A C 1
ATOM 673 O O . LYS A 1 83 ? -6.244 11.541 29.878 1.00 62.34 83 LYS A O 1
ATOM 678 N N . LEU A 1 84 ? -7.963 11.942 28.489 1.00 58.38 84 LEU A N 1
ATOM 679 C CA . LEU A 1 84 ? -7.200 11.732 27.260 1.00 58.38 84 LEU A CA 1
ATOM 680 C C . LEU A 1 84 ? -6.105 12.793 27.115 1.00 58.38 84 LEU A C 1
ATOM 682 O O . LEU A 1 84 ? -4.947 12.434 26.938 1.00 58.38 84 LEU A O 1
ATOM 686 N N . VAL A 1 85 ? -6.437 14.077 27.275 1.00 59.19 85 VAL A N 1
ATOM 687 C CA . VAL A 1 85 ? -5.466 15.185 27.198 1.00 59.19 85 VAL A CA 1
ATOM 688 C C . VAL A 1 85 ? -4.376 15.066 28.270 1.00 59.19 85 VAL A C 1
ATOM 690 O O . VAL A 1 85 ? -3.198 15.238 27.963 1.00 59.19 85 VAL A O 1
ATOM 693 N N . GLU A 1 86 ? -4.734 14.731 29.512 1.00 65.75 86 GLU A N 1
ATOM 694 C CA . GLU A 1 86 ? -3.781 14.455 30.598 1.00 65.75 86 GLU A CA 1
ATOM 695 C C . GLU A 1 86 ? -2.835 13.303 30.230 1.00 65.75 86 GLU A C 1
ATOM 697 O O . GLU A 1 86 ? -1.620 13.439 30.365 1.00 65.75 86 GLU A O 1
ATOM 702 N N . LYS A 1 87 ? -3.372 12.196 29.698 1.00 61.50 87 LYS A N 1
ATOM 703 C CA . LYS A 1 87 ? -2.582 11.035 29.269 1.00 61.50 87 LYS A CA 1
ATOM 704 C C . LYS A 1 87 ? -1.653 11.374 28.101 1.00 61.50 87 LYS A C 1
ATOM 706 O O . LYS A 1 87 ? -0.482 11.009 28.144 1.00 61.50 87 LYS A O 1
ATOM 711 N N . PHE A 1 88 ? -2.135 12.114 27.102 1.00 54.66 88 PHE A N 1
ATOM 712 C CA . PHE A 1 88 ? -1.312 12.601 25.991 1.00 54.66 88 PHE A CA 1
ATOM 713 C C . PHE A 1 88 ? -0.185 13.520 26.479 1.00 54.66 88 PHE A C 1
ATOM 715 O O . PHE A 1 88 ? 0.957 13.378 26.046 1.00 54.66 88 PHE A O 1
ATOM 722 N N . ASN A 1 89 ? -0.468 14.422 27.423 1.00 57.44 89 ASN A N 1
ATOM 723 C CA . ASN A 1 89 ? 0.538 15.312 28.005 1.00 57.44 89 ASN A CA 1
ATOM 724 C C . ASN A 1 89 ? 1.564 14.569 28.870 1.00 57.44 89 ASN A C 1
ATOM 726 O O . ASN A 1 89 ? 2.741 14.919 28.831 1.00 57.44 89 ASN A O 1
ATOM 730 N N . TYR A 1 90 ? 1.145 13.539 29.607 1.00 57.19 90 TYR A N 1
ATOM 731 C CA . TYR A 1 90 ? 2.040 12.683 30.386 1.00 57.19 90 TYR A CA 1
ATOM 732 C C . TYR A 1 90 ? 2.992 11.887 29.483 1.00 57.19 90 TYR A C 1
ATOM 734 O O . TYR A 1 90 ? 4.200 11.925 29.699 1.00 57.19 90 TYR A O 1
ATOM 742 N N . ILE A 1 91 ? 2.472 11.267 28.414 1.00 55.31 91 ILE A N 1
ATOM 743 C CA . ILE A 1 91 ? 3.287 10.603 27.377 1.00 55.31 91 ILE A CA 1
ATOM 744 C C . ILE A 1 91 ? 4.297 11.587 26.763 1.00 55.31 91 ILE A C 1
ATOM 746 O O . ILE A 1 91 ? 5.433 11.223 26.476 1.00 55.31 91 ILE A O 1
ATOM 750 N N . ARG A 1 92 ? 3.909 12.858 26.600 1.00 55.34 92 ARG A N 1
ATOM 751 C CA . ARG A 1 92 ? 4.778 13.917 26.068 1.00 55.34 92 ARG A CA 1
ATOM 752 C C . ARG A 1 92 ? 5.890 14.350 27.037 1.00 55.34 92 ARG A C 1
ATOM 754 O O . ARG A 1 92 ? 6.937 14.791 26.576 1.00 55.34 92 ARG A O 1
ATOM 761 N N . GLN A 1 93 ? 5.667 14.277 28.352 1.00 54.78 93 GLN A N 1
ATOM 762 C CA . GLN A 1 93 ? 6.610 14.754 29.378 1.00 54.78 93 GLN A CA 1
ATOM 763 C C . GLN A 1 93 ? 7.512 13.648 29.950 1.00 54.78 93 GLN A C 1
ATOM 765 O O . GLN A 1 93 ? 8.607 13.946 30.422 1.00 54.78 93 GLN A O 1
ATOM 770 N N . GLY A 1 94 ? 7.086 12.383 29.899 1.00 49.78 94 GLY A N 1
ATOM 771 C CA . GLY A 1 94 ? 7.820 11.243 30.441 1.00 49.78 94 GLY A CA 1
ATOM 772 C C . GLY A 1 94 ? 8.180 10.222 29.366 1.00 49.78 94 GLY A C 1
ATOM 773 O O . GLY A 1 94 ? 7.330 9.452 28.943 1.00 49.78 94 GLY A O 1
ATOM 774 N N . GLN A 1 95 ? 9.460 10.169 28.990 1.00 50.44 95 GLN A N 1
ATOM 775 C CA . GLN A 1 95 ? 10.086 9.029 28.304 1.00 50.44 95 GLN A CA 1
ATOM 776 C C . GLN A 1 95 ? 9.501 8.641 26.929 1.00 50.44 95 GLN A C 1
ATOM 778 O O . GLN A 1 95 ? 8.938 7.564 26.753 1.00 50.44 95 GLN A O 1
ATOM 783 N N . MET A 1 96 ? 9.810 9.415 25.884 1.00 49.22 96 MET A N 1
ATOM 784 C CA . MET A 1 96 ? 9.965 8.822 24.544 1.00 49.22 96 MET A CA 1
ATOM 785 C C . MET A 1 96 ? 11.311 8.087 24.491 1.00 49.22 96 MET A C 1
ATOM 787 O O . MET A 1 96 ? 12.294 8.554 23.920 1.00 49.22 96 MET A O 1
ATOM 791 N N . GLN A 1 97 ? 11.387 6.958 25.193 1.00 49.62 97 GLN A N 1
ATOM 792 C CA . GLN A 1 97 ? 12.546 6.078 25.181 1.00 49.62 97 GLN A CA 1
ATOM 793 C C . GLN A 1 97 ? 12.623 5.428 23.793 1.00 49.62 97 GLN A C 1
ATOM 795 O O . GLN A 1 97 ? 11.718 4.690 23.425 1.00 49.62 97 GLN A O 1
ATOM 800 N N . LYS A 1 98 ? 13.675 5.757 23.027 1.00 49.06 98 LYS A N 1
ATOM 801 C CA . LYS A 1 98 ? 13.996 5.230 21.687 1.00 49.06 98 LYS A CA 1
ATOM 802 C C . LYS A 1 98 ? 12.778 5.206 20.752 1.00 49.06 98 LYS A C 1
ATOM 804 O O . LYS A 1 98 ? 12.083 4.205 20.651 1.00 49.06 98 LYS A O 1
ATOM 809 N N . CYS A 1 99 ? 12.534 6.310 20.047 1.00 53.03 99 CYS A N 1
ATOM 810 C CA . CYS A 1 99 ? 11.545 6.340 18.971 1.00 53.03 99 CYS A CA 1
ATOM 811 C C . CYS A 1 99 ? 11.853 5.225 17.965 1.00 53.03 99 CYS A C 1
ATOM 813 O O . CYS A 1 99 ? 12.775 5.346 17.158 1.00 53.03 99 CYS A O 1
ATOM 815 N N . ASP A 1 100 ? 11.100 4.134 18.034 1.00 65.81 100 ASP A N 1
ATOM 816 C CA . ASP A 1 100 ? 11.072 3.128 16.990 1.00 65.81 100 ASP A CA 1
ATOM 817 C C . ASP A 1 100 ? 10.465 3.790 15.753 1.00 65.81 100 ASP A C 1
ATOM 819 O O . ASP A 1 100 ? 9.245 3.920 15.641 1.00 65.81 100 ASP A O 1
ATOM 823 N N . TRP A 1 101 ? 11.317 4.244 14.840 1.00 75.00 101 TRP A N 1
ATOM 824 C CA . TRP A 1 101 ? 10.887 4.683 13.521 1.00 75.00 101 TRP A CA 1
ATOM 825 C C . TRP A 1 101 ? 10.133 3.529 12.852 1.00 75.00 101 TRP A C 1
ATOM 827 O O . TRP A 1 101 ? 10.663 2.421 12.730 1.00 75.00 101 TRP A O 1
ATOM 837 N N . LYS A 1 102 ? 8.882 3.766 12.460 1.00 80.44 102 LYS A N 1
ATOM 838 C CA . LYS A 1 102 ? 8.057 2.802 11.721 1.00 80.44 102 LYS A CA 1
ATOM 839 C C . LYS A 1 102 ? 7.859 3.304 10.299 1.00 80.44 102 LYS A C 1
ATOM 841 O O . LYS A 1 102 ? 7.896 4.509 10.054 1.00 80.44 102 LYS A O 1
ATOM 846 N N . ILE A 1 103 ? 7.647 2.380 9.365 1.00 84.94 103 ILE A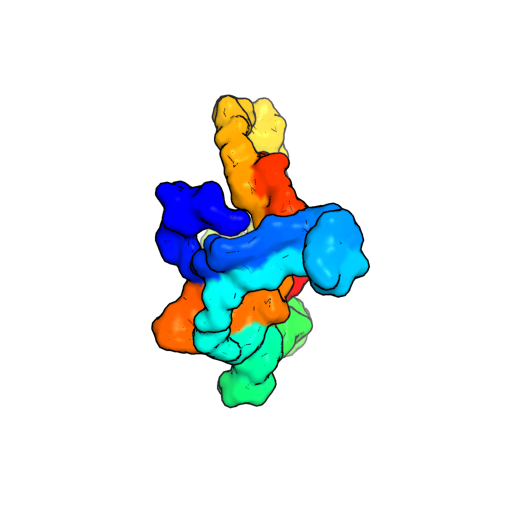 N 1
ATOM 847 C CA . ILE A 1 103 ? 7.196 2.744 8.023 1.00 84.94 103 ILE A CA 1
ATOM 848 C C . ILE A 1 103 ? 5.738 3.206 8.088 1.00 84.94 103 ILE A C 1
ATOM 850 O O . ILE A 1 103 ? 4.914 2.599 8.771 1.00 84.94 103 ILE A O 1
ATOM 854 N N . ILE A 1 104 ? 5.442 4.293 7.391 1.00 87.25 104 ILE A N 1
ATOM 855 C CA . ILE A 1 104 ? 4.132 4.930 7.297 1.00 87.25 104 ILE A CA 1
ATOM 856 C C . ILE A 1 104 ? 3.745 4.962 5.826 1.00 87.25 104 ILE A C 1
ATOM 858 O O . ILE A 1 104 ? 4.599 5.185 4.969 1.00 87.25 104 ILE A O 1
ATOM 862 N N . HIS A 1 105 ? 2.464 4.734 5.539 1.00 88.75 105 HIS A N 1
ATOM 863 C CA . HIS A 1 105 ? 1.957 4.689 4.169 1.00 88.75 105 HIS A CA 1
ATOM 864 C C . HIS A 1 105 ? 2.085 6.034 3.439 1.00 88.75 105 HIS A C 1
ATOM 866 O O . HIS A 1 105 ? 2.416 6.051 2.263 1.00 88.75 105 HIS A O 1
ATOM 872 N N . GLY A 1 106 ? 1.855 7.154 4.136 1.00 84.88 106 GLY A N 1
ATOM 873 C CA . GLY A 1 106 ? 1.928 8.510 3.574 1.00 84.88 106 GLY A CA 1
ATOM 874 C C . GLY A 1 106 ? 0.627 8.990 2.925 1.00 84.88 106 GLY A C 1
ATOM 875 O O . GLY A 1 106 ? 0.347 10.182 2.957 1.00 84.88 106 GLY A O 1
ATOM 876 N N . ASP A 1 107 ? -0.181 8.058 2.415 1.00 86.94 107 ASP A N 1
ATOM 877 C CA . ASP A 1 107 ? -1.494 8.307 1.801 1.00 86.94 107 ASP A CA 1
ATOM 878 C C . ASP A 1 107 ? -2.487 7.190 2.186 1.00 86.94 107 ASP A C 1
ATOM 880 O O . ASP A 1 107 ? -2.929 6.407 1.349 1.00 86.94 107 ASP A O 1
ATOM 884 N N . PHE A 1 108 ? -2.689 6.942 3.487 1.00 85.88 108 PHE A N 1
ATOM 885 C CA . PHE A 1 108 ? -3.507 5.806 3.954 1.00 85.88 108 PHE A CA 1
ATOM 886 C C . PHE A 1 108 ? -5.011 6.109 3.885 1.00 85.88 108 PHE A C 1
ATOM 888 O O . PHE A 1 108 ? -5.677 6.271 4.910 1.00 85.88 108 PHE A O 1
ATOM 895 N N . ASP A 1 109 ? -5.517 6.197 2.661 1.00 84.25 109 ASP A N 1
ATOM 896 C CA . ASP A 1 109 ? -6.913 6.455 2.325 1.00 84.25 109 ASP A CA 1
ATOM 897 C C . ASP A 1 109 ? -7.689 5.158 2.018 1.00 84.25 109 ASP A C 1
ATOM 899 O O . ASP A 1 109 ? -7.121 4.150 1.593 1.00 84.25 109 ASP A O 1
ATOM 903 N N . GLU A 1 110 ? -9.002 5.182 2.212 1.00 81.69 110 GLU A N 1
ATOM 904 C CA . GLU A 1 110 ? -9.950 4.123 1.845 1.00 81.69 110 GLU A CA 1
ATOM 905 C C . GLU A 1 110 ? -9.860 3.682 0.370 1.00 81.69 110 GLU A C 1
ATOM 907 O O . GLU A 1 110 ? -10.063 2.506 0.059 1.00 81.69 110 GLU A O 1
ATOM 912 N N . GLN A 1 111 ? -9.480 4.560 -0.561 1.00 87.06 111 GLN A N 1
ATOM 913 C CA . GLN A 1 111 ? -9.231 4.174 -1.957 1.00 87.06 111 GLN A CA 1
ATOM 914 C C . GLN A 1 111 ? -7.982 3.295 -2.147 1.00 87.06 111 GLN A C 1
ATOM 916 O O . GLN A 1 111 ? -7.881 2.577 -3.146 1.00 87.06 111 GLN A O 1
ATOM 921 N N . ASN A 1 112 ? -7.059 3.322 -1.181 1.00 90.50 112 ASN A N 1
ATOM 922 C CA . ASN A 1 112 ? -5.792 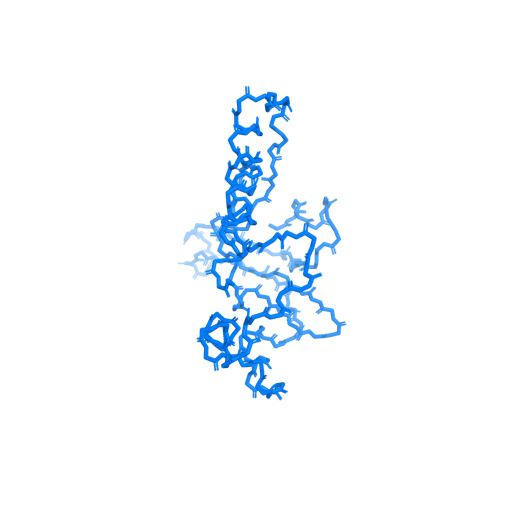2.590 -1.196 1.00 90.50 112 ASN A CA 1
ATOM 923 C C . ASN A 1 112 ? -5.877 1.249 -0.444 1.00 90.50 112 ASN A C 1
ATOM 925 O O . ASN A 1 112 ? -4.879 0.537 -0.306 1.00 90.50 112 ASN A O 1
ATOM 929 N N . ILE A 1 113 ? -7.079 0.874 0.006 1.00 89.75 113 ILE A N 1
ATOM 930 C CA . ILE A 1 113 ? -7.381 -0.416 0.624 1.00 89.75 113 ILE A CA 1
ATOM 931 C C . ILE A 1 113 ? -8.250 -1.222 -0.338 1.00 89.75 113 ILE A C 1
ATOM 933 O O . ILE A 1 113 ? -9.342 -0.796 -0.708 1.00 89.75 113 ILE A O 1
ATOM 937 N N . LEU A 1 114 ? -7.786 -2.409 -0.720 1.00 89.25 114 LEU A N 1
ATOM 938 C CA . LEU A 1 114 ? -8.565 -3.370 -1.496 1.00 89.25 114 LEU A CA 1
ATOM 939 C C . LEU A 1 114 ? -9.179 -4.415 -0.564 1.00 89.25 114 LEU A C 1
ATOM 941 O O . LEU A 1 114 ? -8.478 -5.036 0.240 1.00 89.25 114 LEU A O 1
ATOM 945 N N . VAL A 1 115 ? -10.483 -4.620 -0.706 1.00 89.25 115 VAL A N 1
ATOM 946 C CA . VAL A 1 115 ? -11.290 -5.601 0.014 1.00 89.25 115 VAL A CA 1
ATOM 947 C C . VAL A 1 115 ? -11.652 -6.731 -0.946 1.00 89.25 115 VAL A C 1
ATOM 949 O O . VAL A 1 115 ? -12.369 -6.531 -1.924 1.00 89.25 115 VAL A O 1
ATOM 952 N N . GLY A 1 116 ? -11.136 -7.926 -0.679 1.00 84.62 116 GLY A N 1
ATOM 953 C CA . GLY A 1 116 ? -11.512 -9.162 -1.368 1.00 84.62 116 GLY A CA 1
ATOM 954 C C . GLY A 1 116 ? -11.663 -10.289 -0.351 1.00 84.62 116 GLY A C 1
ATOM 955 O O . GLY A 1 116 ? -12.201 -10.080 0.732 1.00 84.62 116 GLY A O 1
ATOM 956 N N . ASN A 1 117 ? -11.104 -11.467 -0.642 1.00 83.00 117 ASN A N 1
ATOM 957 C CA . ASN A 1 117 ? -10.996 -12.538 0.362 1.00 83.00 117 ASN A CA 1
ATOM 958 C C . ASN A 1 117 ? -10.139 -12.123 1.575 1.00 83.00 117 ASN A C 1
ATOM 960 O O . ASN A 1 117 ? -10.310 -12.666 2.659 1.00 83.00 117 ASN A O 1
ATOM 964 N N . ASN A 1 118 ? -9.213 -11.180 1.374 1.00 82.69 118 ASN A N 1
ATOM 965 C CA . ASN A 1 118 ? -8.368 -10.558 2.391 1.00 82.69 118 ASN A CA 1
ATOM 966 C C . A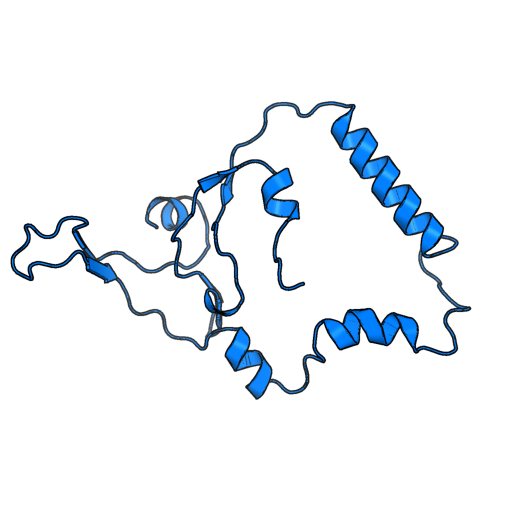SN A 1 118 ? -8.239 -9.053 2.101 1.00 82.69 118 ASN A C 1
ATOM 968 O O . ASN A 1 118 ? -8.521 -8.608 0.985 1.00 82.69 118 ASN A O 1
ATOM 972 N N . PHE A 1 119 ? -7.754 -8.286 3.080 1.00 85.25 119 PHE A N 1
ATOM 973 C CA . PHE A 1 119 ? -7.383 -6.884 2.882 1.00 85.25 119 PHE A CA 1
ATOM 974 C C . PHE A 1 119 ? -5.995 -6.767 2.250 1.00 85.25 119 PHE A C 1
ATOM 976 O O . PHE A 1 119 ? -5.061 -7.460 2.658 1.00 85.25 119 PHE A O 1
ATOM 983 N N . SER A 1 120 ? -5.854 -5.857 1.289 1.00 90.56 120 SER A N 1
ATOM 984 C CA . SER A 1 120 ? -4.566 -5.485 0.696 1.00 90.56 120 SER A CA 1
ATOM 985 C C . SER A 1 120 ? -4.397 -3.971 0.671 1.00 90.56 120 SER A C 1
ATOM 987 O O . SER A 1 120 ? -5.383 -3.248 0.557 1.00 90.56 120 SER A O 1
ATOM 989 N N . ILE A 1 121 ? -3.155 -3.494 0.762 1.00 91.44 121 ILE A N 1
ATOM 990 C CA . ILE A 1 121 ? -2.833 -2.061 0.748 1.00 91.44 121 ILE A CA 1
ATOM 991 C C . ILE A 1 121 ? -1.981 -1.749 -0.483 1.00 91.44 121 ILE A C 1
ATOM 993 O O . ILE A 1 121 ? -0.940 -2.378 -0.706 1.00 91.44 121 ILE A O 1
ATOM 997 N N . ILE A 1 122 ? -2.419 -0.768 -1.266 1.00 93.12 122 ILE A N 1
ATOM 998 C CA . ILE A 1 122 ? -1.789 -0.332 -2.516 1.00 93.12 122 ILE A CA 1
ATOM 999 C C . ILE A 1 122 ? -1.380 1.140 -2.442 1.00 93.12 122 ILE A C 1
ATOM 1001 O O . ILE A 1 122 ? -1.713 1.834 -1.496 1.00 93.12 122 ILE A O 1
ATOM 1005 N N . ASP A 1 123 ? -0.680 1.605 -3.475 1.00 91.62 123 ASP A N 1
ATOM 1006 C CA . ASP A 1 123 ? -0.335 3.018 -3.657 1.00 91.62 123 ASP A CA 1
ATOM 1007 C C . ASP A 1 123 ? 0.509 3.622 -2.521 1.00 91.62 123 ASP A C 1
ATOM 1009 O O . ASP A 1 123 ? 0.200 4.648 -1.925 1.00 91.62 123 ASP A O 1
ATOM 1013 N N . TRP A 1 124 ? 1.655 2.989 -2.263 1.00 91.44 124 TRP A N 1
ATOM 1014 C CA . TRP A 1 124 ? 2.641 3.409 -1.259 1.00 91.44 124 TRP A CA 1
ATOM 1015 C C . TRP A 1 124 ? 3.428 4.674 -1.654 1.00 91.44 124 TRP A C 1
ATOM 1017 O O . TRP A 1 124 ? 4.555 4.890 -1.183 1.00 91.44 124 TRP A O 1
ATOM 1027 N N . LYS A 1 125 ? 2.878 5.498 -2.553 1.00 85.94 125 LYS A N 1
ATOM 1028 C CA . LYS A 1 125 ? 3.420 6.819 -2.868 1.00 85.94 125 LYS A CA 1
ATOM 1029 C C . LYS A 1 125 ? 3.396 7.669 -1.593 1.00 85.94 125 LYS A C 1
ATOM 1031 O O . LYS A 1 125 ? 2.485 7.568 -0.781 1.00 85.94 125 LYS A O 1
ATOM 1036 N N . PHE A 1 126 ? 4.440 8.470 -1.389 1.00 88.38 126 PHE A N 1
ATOM 1037 C CA . PHE A 1 126 ? 4.653 9.272 -0.169 1.00 88.38 126 PHE A CA 1
ATOM 1038 C C . PHE A 1 126 ? 4.926 8.485 1.121 1.00 88.38 126 PHE A C 1
ATOM 1040 O O . PHE A 1 126 ? 5.010 9.091 2.192 1.00 88.38 126 PHE A O 1
ATOM 1047 N N . SER A 1 127 ? 5.136 7.168 1.034 1.00 90.44 127 SER A N 1
ATOM 1048 C CA . SER A 1 127 ? 5.565 6.389 2.193 1.00 90.44 127 SER A CA 1
ATOM 1049 C C . SER A 1 127 ? 6.883 6.906 2.770 1.00 90.44 127 SER A C 1
ATOM 1051 O O . SER A 1 127 ? 7.804 7.307 2.055 1.00 90.44 127 SER A O 1
ATOM 1053 N N . CYS A 1 128 ? 6.965 6.928 4.096 1.00 88.94 128 CYS A N 1
ATOM 1054 C CA . CYS A 1 128 ? 8.093 7.502 4.818 1.00 88.94 128 CYS A CA 1
ATOM 1055 C C . CYS A 1 128 ? 8.323 6.780 6.147 1.00 88.94 128 CYS A C 1
ATOM 1057 O O . CYS A 1 128 ? 7.488 6.008 6.616 1.00 88.94 128 CYS A O 1
ATOM 1059 N N . THR A 1 129 ? 9.473 7.013 6.771 1.00 88.00 129 THR A N 1
ATOM 1060 C CA . THR A 1 129 ? 9.694 6.620 8.164 1.00 88.00 129 THR A CA 1
ATOM 1061 C C . THR A 1 129 ? 9.194 7.724 9.079 1.00 88.00 129 THR A C 1
ATOM 1063 O O . THR A 1 129 ? 9.615 8.871 8.934 1.00 88.00 129 THR A O 1
ATOM 1066 N N . GLY A 1 130 ? 8.362 7.382 10.054 1.00 82.38 130 GLY A N 1
ATOM 1067 C CA . GLY A 1 130 ? 7.883 8.342 11.040 1.00 82.38 130 GLY A CA 1
ATOM 1068 C C . GLY A 1 130 ? 7.766 7.745 12.429 1.00 82.38 130 GLY A C 1
ATOM 1069 O O . GLY A 1 130 ? 8.174 6.612 12.698 1.00 82.38 130 GLY A O 1
ATOM 1070 N N . THR A 1 131 ? 7.241 8.557 13.334 1.00 79.75 131 THR A N 1
ATOM 1071 C CA . THR A 1 131 ? 7.092 8.205 14.745 1.00 79.75 131 THR A CA 1
ATOM 1072 C C . THR A 1 131 ? 5.681 7.698 15.034 1.00 79.75 131 THR A C 1
ATOM 1074 O O . THR A 1 131 ? 4.776 7.817 14.209 1.00 79.75 131 THR A O 1
ATOM 1077 N N . LEU A 1 132 ? 5.451 7.191 16.248 1.00 70.94 132 LEU A N 1
ATOM 1078 C CA . LEU A 1 132 ? 4.097 6.858 16.708 1.00 70.94 132 LEU A CA 1
ATOM 1079 C C . LEU A 1 132 ? 3.122 8.049 16.599 1.00 70.94 132 LEU A C 1
ATOM 1081 O O . LEU A 1 132 ? 1.938 7.832 16.362 1.00 70.94 132 LEU A O 1
ATOM 1085 N N . TRP A 1 133 ? 3.603 9.297 16.701 1.00 70.94 133 TRP A N 1
ATOM 1086 C CA . TRP A 1 133 ? 2.767 10.494 16.534 1.00 70.94 133 TRP A CA 1
ATOM 1087 C C . TRP A 1 133 ? 2.181 10.631 15.137 1.00 70.94 133 TRP A C 1
ATOM 1089 O O . TRP A 1 133 ? 1.077 11.147 14.978 1.00 70.94 133 TRP A O 1
ATOM 1099 N N . ASP A 1 134 ? 2.916 10.184 14.127 1.00 71.12 134 ASP A N 1
ATOM 1100 C CA . ASP A 1 134 ? 2.465 10.251 12.747 1.00 71.12 134 ASP A CA 1
ATOM 1101 C C . ASP A 1 134 ? 1.382 9.203 12.480 1.00 71.12 134 ASP A C 1
ATOM 1103 O O . ASP A 1 134 ? 0.460 9.476 11.721 1.00 71.12 134 ASP A O 1
ATOM 1107 N N . ILE A 1 135 ? 1.416 8.066 13.186 1.00 69.75 135 ILE A N 1
ATOM 1108 C CA . ILE A 1 135 ? 0.355 7.047 13.146 1.00 69.75 135 ILE A CA 1
ATOM 1109 C C . ILE A 1 135 ? -0.932 7.565 13.799 1.00 69.75 135 ILE A C 1
ATOM 1111 O O . ILE A 1 135 ? -2.014 7.293 13.294 1.00 69.75 135 ILE A O 1
ATOM 1115 N N . CYS A 1 136 ? -0.847 8.363 14.871 1.00 69.88 136 CYS A N 1
ATOM 1116 C CA . CYS A 1 136 ? -2.031 8.946 15.520 1.00 69.88 136 CYS A CA 1
ATOM 1117 C C . CYS A 1 136 ? -2.842 9.900 14.624 1.00 69.88 136 CYS A C 1
ATOM 1119 O O . CYS A 1 136 ? -3.932 10.303 15.017 1.00 69.88 136 CYS A O 1
ATOM 1121 N N . LYS A 1 137 ? -2.314 10.286 13.456 1.00 68.94 137 LYS A N 1
ATOM 1122 C CA . LYS A 1 137 ? -3.014 11.105 12.456 1.00 68.94 137 LYS A CA 1
ATOM 1123 C C . LYS A 1 137 ? -3.866 10.265 11.493 1.00 68.94 137 LYS A C 1
ATOM 1125 O O . LYS A 1 137 ? -4.561 10.842 10.664 1.00 68.94 137 LYS A O 1
ATOM 1130 N N . TYR A 1 138 ? -3.784 8.936 11.582 1.00 64.81 138 TYR A N 1
ATOM 1131 C CA . TYR A 1 138 ? -4.466 8.002 10.696 1.00 64.81 138 TYR A CA 1
ATOM 1132 C C . TYR A 1 138 ? -5.537 7.169 11.413 1.00 64.81 138 TYR A C 1
ATOM 1134 O O . TYR A 1 138 ? -5.404 6.880 12.606 1.00 64.81 138 TYR A O 1
ATOM 1142 N N . PRO A 1 139 ? -6.512 6.658 10.646 1.00 64.25 139 PRO A N 1
ATOM 1143 C CA . PRO A 1 139 ? -6.861 7.122 9.299 1.00 64.25 139 PRO A CA 1
ATOM 1144 C C . PRO A 1 139 ? -7.505 8.516 9.360 1.00 64.25 139 PRO A C 1
ATOM 1146 O O . PRO A 1 139 ? -8.308 8.790 10.242 1.00 64.25 139 PRO A O 1
ATOM 1149 N N . SER A 1 140 ? -7.139 9.411 8.439 1.00 63.38 140 SER A N 1
ATOM 1150 C CA . SER A 1 140 ? -7.663 10.789 8.400 1.00 63.38 140 SER A CA 1
ATOM 1151 C C . SER A 1 140 ? -9.142 10.870 8.008 1.00 63.38 140 SER A C 1
ATOM 1153 O O . SER A 1 140 ? -9.771 11.910 8.176 1.00 63.38 140 SER A O 1
ATOM 1155 N N . TRP A 1 141 ? -9.672 9.773 7.474 1.00 60.19 141 TRP A N 1
ATOM 1156 C CA . TRP A 1 141 ? -11.062 9.550 7.096 1.00 60.19 141 TRP A CA 1
ATOM 1157 C C . TRP A 1 141 ? -11.843 8.791 8.194 1.00 60.19 141 TRP A C 1
ATOM 1159 O O . TRP A 1 141 ? -12.833 8.140 7.896 1.00 60.19 141 TRP A O 1
ATOM 1169 N N . ILE A 1 142 ? -11.427 8.851 9.475 1.00 55.38 142 ILE A N 1
ATOM 1170 C CA . ILE A 1 142 ? -12.234 8.424 10.651 1.00 55.38 142 ILE A CA 1
ATOM 1171 C C . ILE A 1 142 ? -12.381 9.574 11.649 1.00 55.38 142 ILE A C 1
ATOM 1173 O O . ILE A 1 142 ? -13.535 9.797 12.090 1.00 55.38 142 ILE A O 1
#

Secondary structure (DSSP, 8-state):
-HHHHHHSS-B-PPEEEEE-SS-STTSS-EEEEPPPPSEEHHHHHHHH-----HHHHHHTTTS-TTGGG--SSSS-HHHHHHHHHHHHHHHHHS---S---EEE-SS--GGGEEESSSEEE---TT-EEE-HHHHTT--TT-

Nearest PDB structures (foldseek):
  4ej7-assembly2_B  TM=4.743E-01  e=4.284E-02  Acinetobacter baumannii AYE
  1nw1-assembly1_B  TM=5.663E-01  e=1.919E-01  Caenorhabditis elegans
  3c5i-assembly1_A  TM=4.143E-01  e=9.368E-02  Plasmodium knowlesi
  3c5i-assembly2_B  TM=4.213E-01  e=8.223E-02  Plasmodium knowlesi
  1zyl-assembly1_A  TM=3.556E-01  e=2.048E-01  Escherichia coli

Sequence (142 aa):
MKYVAQNTSIRVPEVYDWDSEAQNDIKIPYILMEYLPGTQLHKAYDEIGPIMSQLFYIEGKNDIPNVLNYTGPFGSKRELCKKLVEKFNYIRQGQMQKCDWKIIHGDFDEQNILVGNNFSIIDWKFSCTGTLWDICKYPSWI

pLDDT: mean 73.01, std 18.98, range [40.66, 96.75]

Radius of gyration: 20.98 Å; Cα contacts (8 Å, |Δi|>4): 152; chains: 1; bounding box: 48×29×59 Å

Mean predicted aligned error: 13.57 Å

InterPro domains:
  IPR000719 Protein kinase domain [PS50011] (1-142)
  IPR011009 Protein kinase-like domain superfamily [SSF56112] (1-132)
  IPR051678 Aminoglycoside Phosphotransferase Enzymes [PTHR21310] (1-133)

Organism: NCBI:txid588596